Protein AF-A0A6L3AAR8-F1 (afdb_monomer)

pLDDT: mean 93.03, std 11.42, range [45.19, 98.5]

Structure (mmCIF, N/CA/C/O backbone):
data_AF-A0A6L3AAR8-F1
#
_entry.id   AF-A0A6L3AAR8-F1
#
loop_
_atom_site.group_PDB
_atom_site.id
_atom_site.type_symbol
_atom_site.label_atom_id
_atom_site.label_alt_id
_atom_site.label_comp_id
_atom_site.label_asym_id
_atom_site.label_entity_id
_atom_site.label_seq_id
_atom_site.pdbx_PDB_ins_code
_atom_site.Cartn_x
_atom_site.Cartn_y
_atom_site.Cartn_z
_atom_site.occupancy
_atom_site.B_iso_or_equiv
_atom_site.auth_seq_id
_atom_site.auth_comp_id
_atom_site.auth_asym_id
_atom_site.auth_atom_id
_atom_site.pdbx_PDB_model_num
ATOM 1 N N . MET A 1 1 ? -24.597 19.660 30.335 1.00 45.19 1 MET A N 1
ATOM 2 C CA . MET A 1 1 ? -24.780 18.570 29.356 1.00 45.19 1 MET A CA 1
ATOM 3 C C . MET A 1 1 ? -23.563 18.591 28.453 1.00 45.19 1 MET A C 1
ATOM 5 O O . MET A 1 1 ? -23.499 19.422 27.562 1.00 45.19 1 MET A O 1
ATOM 9 N N . THR A 1 2 ? -22.533 17.816 28.784 1.00 52.00 2 THR A N 1
ATOM 10 C CA . THR A 1 2 ? -21.328 17.692 27.953 1.00 52.00 2 THR A CA 1
ATOM 11 C C . THR A 1 2 ? -21.594 16.640 26.887 1.00 52.00 2 THR A C 1
ATOM 13 O O . THR A 1 2 ? -21.977 15.518 27.211 1.00 52.00 2 THR A O 1
ATOM 16 N N . ASP A 1 3 ? -21.450 17.061 25.639 1.00 59.09 3 ASP A N 1
ATOM 17 C CA . ASP A 1 3 ? -21.741 16.329 24.411 1.00 59.09 3 ASP A CA 1
ATOM 18 C C . ASP A 1 3 ? -20.959 15.004 24.351 1.00 59.09 3 ASP A C 1
ATOM 20 O O . ASP A 1 3 ? -19.728 14.985 24.350 1.00 59.09 3 ASP A O 1
ATOM 24 N N . GLY A 1 4 ? -21.680 13.883 24.370 1.00 61.97 4 GLY A N 1
ATOM 25 C CA . GLY A 1 4 ? -21.140 12.522 24.443 1.00 61.97 4 GLY A CA 1
ATOM 26 C C . GLY A 1 4 ? -20.760 11.945 23.082 1.00 61.97 4 GLY A C 1
ATOM 27 O O . GLY A 1 4 ? -21.078 10.787 22.809 1.00 61.97 4 GLY A O 1
ATOM 28 N N . LEU A 1 5 ? -20.128 12.734 22.207 1.00 62.66 5 LEU A N 1
ATOM 29 C CA . LEU A 1 5 ? -19.688 12.222 20.912 1.00 62.66 5 LEU A CA 1
ATOM 30 C C . LEU A 1 5 ? -18.585 11.171 21.145 1.00 62.66 5 LEU A C 1
ATOM 32 O O . LEU A 1 5 ? -17.586 11.479 21.805 1.00 62.66 5 LEU A O 1
ATOM 36 N N . PRO A 1 6 ? -18.731 9.932 20.640 1.00 63.84 6 PRO A N 1
ATOM 37 C CA . PRO A 1 6 ? -17.680 8.934 20.763 1.00 63.84 6 PRO A CA 1
ATOM 38 C C . PRO A 1 6 ? -16.386 9.467 20.129 1.00 63.84 6 PRO A C 1
ATOM 40 O O . PRO A 1 6 ? -16.451 10.192 19.130 1.00 63.84 6 PRO A O 1
ATOM 43 N N . PRO A 1 7 ? -15.206 9.122 20.678 1.00 65.38 7 PRO A N 1
ATOM 44 C CA . PRO A 1 7 ? -13.942 9.557 20.104 1.00 65.38 7 PRO A CA 1
ATOM 45 C C . PRO A 1 7 ? -13.889 9.161 18.627 1.00 65.38 7 PRO A C 1
ATOM 47 O O . PRO A 1 7 ? -14.235 8.032 18.264 1.00 65.38 7 PRO A O 1
ATOM 50 N N . ALA A 1 8 ? -13.475 10.101 17.774 1.00 72.81 8 ALA A N 1
ATOM 51 C CA . ALA A 1 8 ? -13.347 9.857 16.344 1.00 72.81 8 ALA A CA 1
ATOM 52 C C . ALA A 1 8 ? -12.495 8.599 16.113 1.00 72.81 8 ALA A C 1
ATOM 54 O O . ALA A 1 8 ? -11.373 8.491 16.618 1.00 72.81 8 ALA A O 1
ATOM 55 N N . ARG A 1 9 ? -13.030 7.624 15.368 1.00 77.75 9 ARG A N 1
ATOM 56 C CA . ARG A 1 9 ? -12.279 6.410 15.036 1.00 77.75 9 ARG A CA 1
ATOM 57 C C . ARG A 1 9 ? -11.052 6.788 14.212 1.00 77.75 9 ARG A C 1
ATOM 59 O O . ARG A 1 9 ? -11.156 7.500 13.215 1.00 77.75 9 ARG A O 1
ATOM 66 N N . ARG A 1 10 ? -9.889 6.283 14.623 1.00 83.62 10 ARG A N 1
ATOM 67 C CA . ARG A 1 10 ? -8.639 6.455 13.880 1.00 83.62 10 ARG A CA 1
ATOM 68 C C . ARG A 1 10 ? -8.765 5.707 12.549 1.00 83.62 10 ARG A C 1
ATOM 70 O O . ARG A 1 10 ? -8.986 4.498 12.559 1.00 83.62 10 ARG A O 1
ATOM 77 N N . LYS A 1 11 ? -8.666 6.429 11.430 1.00 92.50 11 LYS A N 1
ATOM 78 C CA . LYS A 1 11 ? -8.662 5.831 10.088 1.00 92.50 11 LYS A CA 1
ATOM 79 C C . LYS A 1 11 ? -7.349 5.083 9.860 1.00 92.50 11 LYS A C 1
ATOM 81 O O . LYS A 1 11 ? -6.284 5.603 10.186 1.00 92.50 11 LYS A O 1
ATOM 86 N N . VAL A 1 12 ? -7.441 3.887 9.298 1.00 97.06 12 VAL A N 1
ATOM 87 C CA . VAL A 1 12 ? -6.324 3.069 8.829 1.00 97.06 12 VAL A CA 1
ATOM 88 C C . VAL A 1 12 ? -6.192 3.293 7.329 1.00 97.06 12 VAL A C 1
ATOM 90 O O . VAL A 1 12 ? -7.090 2.935 6.572 1.00 97.06 12 VAL A O 1
ATOM 93 N N . ALA A 1 13 ? -5.085 3.888 6.900 1.00 98.12 13 ALA A N 1
ATOM 94 C CA . ALA A 1 13 ? -4.767 4.058 5.488 1.00 98.12 13 ALA A CA 1
ATOM 95 C C . ALA A 1 13 ? -3.500 3.276 5.139 1.00 98.12 13 ALA A C 1
ATOM 97 O O . ALA A 1 13 ? -2.584 3.193 5.960 1.00 98.12 13 ALA A O 1
ATOM 98 N N . ILE A 1 14 ? -3.445 2.736 3.924 1.00 98.44 14 ILE A N 1
ATOM 99 C CA . ILE A 1 14 ? -2.237 2.122 3.362 1.00 98.44 14 ILE A CA 1
ATOM 100 C C . ILE A 1 14 ? -1.818 2.855 2.090 1.00 98.44 14 ILE A C 1
ATOM 102 O O . ILE A 1 14 ? -2.653 3.443 1.404 1.00 98.44 14 ILE A O 1
ATOM 106 N N . ASP A 1 15 ? -0.530 2.804 1.785 1.00 98.50 15 ASP A N 1
ATOM 107 C CA . ASP A 1 15 ? 0.069 3.374 0.583 1.00 98.50 15 ASP A CA 1
ATOM 108 C C . ASP A 1 15 ? 0.854 2.279 -0.146 1.00 98.50 15 ASP A C 1
ATOM 110 O O . ASP A 1 15 ? 1.914 1.857 0.321 1.00 98.50 15 ASP A O 1
ATOM 114 N N . LEU A 1 16 ? 0.271 1.756 -1.225 1.00 98.25 16 LEU A N 1
ATOM 115 C CA . LEU A 1 16 ? 0.809 0.662 -2.027 1.00 98.25 16 LEU A CA 1
ATOM 116 C C . LEU A 1 16 ? 1.741 1.225 -3.103 1.00 98.25 16 LEU A C 1
ATOM 118 O O . LEU A 1 16 ? 1.341 2.089 -3.881 1.00 98.25 16 LEU A O 1
ATOM 122 N N . GLY A 1 17 ? 2.966 0.703 -3.175 1.00 97.75 17 GLY A N 1
ATOM 123 C CA . GLY A 1 17 ? 4.008 1.253 -4.046 1.00 97.75 17 GLY A CA 1
ATOM 124 C C . GLY A 1 17 ? 4.533 2.596 -3.534 1.00 97.75 17 GLY A C 1
ATOM 125 O O . GLY A 1 17 ? 4.816 3.497 -4.322 1.00 97.75 17 GLY A O 1
ATOM 126 N N . CYS A 1 18 ? 4.604 2.772 -2.208 1.00 97.94 18 CYS A N 1
ATOM 127 C CA . CYS A 1 18 ? 4.873 4.075 -1.597 1.00 97.94 18 CYS A CA 1
ATOM 128 C C . CYS A 1 18 ? 6.260 4.651 -1.931 1.00 97.94 18 CYS A C 1
ATOM 130 O O . CYS A 1 18 ? 6.486 5.862 -1.802 1.00 97.94 18 CYS A O 1
ATOM 132 N N . GLY A 1 19 ? 7.221 3.797 -2.304 1.00 97.06 19 GLY A N 1
ATOM 133 C CA . GLY A 1 19 ? 8.604 4.179 -2.543 1.00 97.06 19 GLY A CA 1
ATOM 134 C C . GLY A 1 19 ? 9.165 5.064 -1.422 1.00 97.06 19 GLY A C 1
ATOM 135 O O . GLY A 1 19 ? 8.906 4.869 -0.233 1.00 97.06 19 GLY A O 1
ATOM 136 N N . TYR A 1 20 ? 9.917 6.095 -1.804 1.00 96.75 20 TYR A N 1
ATOM 137 C CA . TYR A 1 20 ? 10.460 7.089 -0.868 1.00 96.75 20 TYR A CA 1
ATOM 138 C C . TYR A 1 20 ? 9.441 8.154 -0.427 1.00 96.75 20 TYR A C 1
ATOM 140 O O . TYR A 1 20 ? 9.781 9.022 0.379 1.00 96.75 20 TYR A O 1
ATOM 148 N N . ARG A 1 21 ? 8.217 8.144 -0.968 1.00 95.56 21 ARG A N 1
ATOM 149 C CA . ARG A 1 21 ? 7.219 9.214 -0.806 1.00 95.56 21 ARG A CA 1
ATOM 150 C C . ARG A 1 21 ? 5.918 8.693 -0.199 1.00 95.56 21 ARG A C 1
ATOM 152 O O . ARG A 1 21 ? 4.837 9.000 -0.688 1.00 95.56 21 ARG A O 1
ATOM 159 N N . LYS A 1 22 ? 6.043 7.959 0.907 1.00 96.44 22 LYS A N 1
ATOM 160 C CA . LYS A 1 22 ? 4.905 7.488 1.698 1.00 96.44 22 LYS A CA 1
ATOM 161 C C . LYS A 1 22 ? 3.987 8.634 2.134 1.00 96.44 22 LYS A C 1
ATOM 163 O O . LYS A 1 22 ? 4.451 9.618 2.718 1.00 96.44 22 LYS A O 1
ATOM 168 N N . HIS A 1 23 ? 2.685 8.468 1.924 1.00 96.94 23 HIS A N 1
ATOM 169 C CA . HIS A 1 23 ? 1.658 9.387 2.404 1.00 96.94 23 HIS A CA 1
ATOM 170 C C . HIS A 1 23 ? 1.677 9.488 3.936 1.00 96.94 23 HIS A C 1
ATOM 172 O O . HIS A 1 23 ? 1.692 8.489 4.660 1.00 96.94 23 HIS A O 1
ATOM 178 N N . ALA A 1 24 ? 1.657 10.719 4.452 1.00 95.19 24 ALA A N 1
ATOM 179 C CA . ALA A 1 24 ? 1.713 10.968 5.887 1.00 95.19 24 ALA A CA 1
ATOM 180 C C . ALA A 1 24 ? 0.525 10.314 6.616 1.00 95.19 24 ALA A C 1
ATOM 182 O O . ALA A 1 24 ? -0.635 10.565 6.297 1.00 95.19 24 ALA A O 1
ATOM 183 N N . GLY A 1 25 ? 0.828 9.489 7.621 1.00 95.06 25 GLY A N 1
ATOM 184 C CA . GLY A 1 25 ? -0.177 8.777 8.416 1.00 95.06 25 GLY A CA 1
ATOM 185 C C . GLY A 1 25 ? -0.692 7.472 7.799 1.00 95.06 25 GLY A C 1
ATOM 186 O O . GLY A 1 25 ? -1.486 6.795 8.450 1.00 95.06 25 GLY A O 1
ATOM 187 N N . ALA A 1 26 ? -0.237 7.099 6.599 1.00 97.56 26 ALA A N 1
ATOM 188 C CA . ALA A 1 26 ? -0.488 5.785 6.016 1.00 97.56 26 ALA A CA 1
ATOM 189 C C . ALA A 1 26 ? 0.606 4.775 6.404 1.00 97.56 26 ALA A C 1
ATOM 191 O O . ALA A 1 26 ? 1.736 5.151 6.726 1.00 97.56 26 ALA A O 1
ATOM 192 N N . ILE A 1 27 ? 0.259 3.490 6.342 1.00 98.12 27 ILE A N 1
ATOM 193 C CA . ILE A 1 27 ? 1.206 2.373 6.388 1.00 98.12 27 ILE A CA 1
ATOM 194 C C . ILE A 1 27 ? 1.765 2.187 4.974 1.00 98.12 27 ILE A C 1
ATOM 196 O O . ILE A 1 27 ? 1.004 1.940 4.041 1.00 98.12 27 ILE A O 1
ATOM 200 N N . GLY A 1 28 ? 3.077 2.318 4.809 1.00 98.25 28 GLY A N 1
ATOM 201 C CA . GLY A 1 28 ? 3.749 2.195 3.517 1.00 98.25 28 GLY A CA 1
ATOM 202 C C . GLY A 1 28 ? 4.064 0.752 3.191 1.00 98.25 28 GLY A C 1
ATOM 203 O O . GLY A 1 28 ? 4.654 0.042 4.011 1.00 98.25 28 GLY A O 1
ATOM 204 N N . ILE A 1 29 ? 3.691 0.341 1.987 1.00 98.50 29 ILE A N 1
ATOM 205 C CA . ILE A 1 29 ? 3.843 -1.021 1.503 1.00 98.50 29 ILE A CA 1
ATOM 206 C C . ILE A 1 29 ? 4.513 -0.971 0.139 1.00 98.50 29 ILE A C 1
ATOM 208 O O . ILE A 1 29 ? 4.020 -0.323 -0.781 1.00 98.50 29 ILE A O 1
ATOM 212 N N . ASP A 1 30 ? 5.641 -1.655 0.007 1.00 98.44 30 ASP A N 1
ATOM 213 C CA . ASP A 1 30 ? 6.407 -1.688 -1.236 1.00 98.44 30 ASP A CA 1
ATOM 214 C C .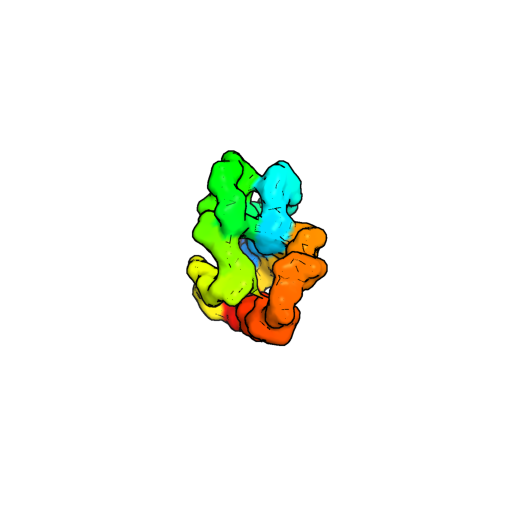 ASP A 1 30 ? 7.243 -2.971 -1.306 1.00 98.44 30 ASP A C 1
ATOM 216 O O . ASP A 1 30 ? 7.508 -3.611 -0.285 1.00 98.44 30 ASP A O 1
ATOM 220 N N . ILE A 1 31 ? 7.689 -3.329 -2.508 1.00 97.62 31 ILE A N 1
ATOM 221 C CA . ILE A 1 31 ? 8.628 -4.428 -2.744 1.00 97.62 31 ILE A CA 1
ATOM 222 C C . ILE A 1 31 ? 10.081 -3.994 -2.486 1.00 97.62 31 ILE A C 1
ATOM 224 O O . ILE A 1 31 ? 10.963 -4.827 -2.260 1.00 97.62 31 ILE A O 1
ATOM 228 N N . ALA A 1 32 ? 10.352 -2.688 -2.494 1.00 97.25 32 ALA A N 1
ATOM 229 C CA . ALA A 1 32 ? 11.657 -2.125 -2.202 1.00 97.25 32 ALA A CA 1
ATOM 230 C C . ALA A 1 32 ? 11.952 -2.138 -0.692 1.00 97.25 32 ALA A C 1
ATOM 232 O O . ALA A 1 32 ? 11.200 -1.617 0.128 1.00 97.25 32 ALA A O 1
ATOM 233 N N . ARG A 1 33 ? 13.115 -2.673 -0.301 1.00 97.44 33 ARG A N 1
ATOM 234 C CA . ARG A 1 33 ? 13.611 -2.605 1.088 1.00 97.44 33 ARG A CA 1
ATOM 235 C C . ARG A 1 33 ? 14.263 -1.248 1.365 1.00 97.44 33 ARG A C 1
ATOM 237 O O . ARG A 1 33 ? 15.487 -1.139 1.357 1.00 97.44 33 ARG A O 1
ATOM 244 N N . ILE A 1 34 ? 13.450 -0.221 1.599 1.00 97.00 34 ILE A N 1
ATOM 245 C CA . ILE A 1 34 ? 13.899 1.158 1.863 1.00 97.00 34 ILE A CA 1
ATOM 246 C C . ILE A 1 34 ? 13.275 1.720 3.154 1.00 97.00 34 ILE A C 1
ATOM 248 O O . ILE A 1 34 ? 12.247 1.211 3.596 1.00 97.00 34 ILE A O 1
ATOM 252 N N . PRO A 1 35 ? 13.859 2.766 3.776 1.00 96.00 35 PRO A N 1
ATOM 253 C CA . PRO A 1 35 ? 13.463 3.217 5.117 1.00 96.00 35 PRO A CA 1
ATOM 254 C C . PRO A 1 35 ? 11.999 3.647 5.280 1.00 96.00 35 PRO A C 1
ATOM 256 O O . PRO A 1 35 ? 11.472 3.615 6.386 1.00 96.00 35 PRO A O 1
ATOM 259 N N . GLN A 1 36 ? 11.346 4.095 4.208 1.00 94.56 36 GLN A N 1
ATOM 260 C CA . GLN A 1 36 ? 9.964 4.575 4.240 1.00 94.56 36 GLN A CA 1
ATOM 261 C C . GLN A 1 36 ? 8.930 3.440 4.278 1.00 94.56 36 GLN A C 1
ATOM 263 O O . GLN A 1 36 ? 7.776 3.699 4.626 1.00 94.56 36 GLN A O 1
ATOM 268 N N . VAL A 1 37 ? 9.337 2.215 3.943 1.00 98.12 37 VAL A N 1
ATOM 269 C CA . VAL A 1 37 ? 8.464 1.046 3.808 1.00 98.12 37 VAL A CA 1
ATOM 270 C C . VAL A 1 37 ? 8.290 0.379 5.166 1.00 98.12 37 VAL A C 1
ATOM 272 O O . VAL A 1 37 ? 9.257 -0.079 5.771 1.00 98.12 37 VAL A O 1
ATOM 275 N N . ASP A 1 38 ? 7.046 0.319 5.639 1.00 98.31 38 ASP A N 1
ATOM 276 C CA . ASP A 1 38 ? 6.702 -0.320 6.913 1.00 98.31 38 ASP A CA 1
ATOM 277 C C . ASP A 1 38 ? 6.470 -1.826 6.728 1.00 98.31 38 ASP A C 1
ATOM 279 O O . ASP A 1 38 ? 6.784 -2.626 7.610 1.00 98.31 38 ASP A O 1
ATOM 283 N N . VAL A 1 39 ? 5.925 -2.215 5.569 1.00 98.19 39 VAL A N 1
ATOM 284 C CA . VAL A 1 39 ? 5.622 -3.603 5.210 1.00 98.19 39 VAL A CA 1
ATOM 285 C C . VAL A 1 39 ? 6.222 -3.921 3.847 1.00 98.19 39 VAL A C 1
ATOM 287 O O . VAL A 1 39 ? 5.847 -3.337 2.836 1.00 98.19 39 VAL A O 1
ATOM 290 N N . LEU A 1 40 ? 7.136 -4.888 3.813 1.00 98.31 40 LEU A N 1
ATOM 291 C CA . LEU A 1 40 ? 7.698 -5.388 2.564 1.00 98.31 40 LEU A CA 1
ATOM 292 C C . LEU A 1 40 ? 6.723 -6.380 1.916 1.00 98.31 40 LEU A C 1
ATOM 294 O O . LEU A 1 40 ? 6.553 -7.488 2.430 1.00 98.31 40 LEU A O 1
ATOM 298 N N . ALA A 1 41 ? 6.103 -6.001 0.802 1.00 98.06 41 ALA A N 1
ATOM 299 C CA . ALA A 1 41 ? 5.189 -6.866 0.062 1.00 98.06 41 ALA A CA 1
ATOM 300 C C . ALA A 1 41 ? 5.146 -6.509 -1.430 1.00 98.06 41 ALA A C 1
ATOM 302 O O . ALA A 1 41 ? 5.328 -5.361 -1.823 1.00 98.06 41 ALA A O 1
ATOM 303 N N . ASP A 1 42 ? 4.875 -7.517 -2.251 1.00 97.19 42 ASP A N 1
ATOM 304 C CA . ASP A 1 42 ? 4.632 -7.379 -3.685 1.00 97.19 42 ASP A CA 1
ATOM 305 C C . ASP A 1 42 ? 3.124 -7.195 -3.921 1.00 97.19 42 ASP A C 1
ATOM 307 O O . ASP A 1 42 ? 2.333 -8.060 -3.545 1.00 97.19 42 ASP A O 1
ATOM 311 N N . ALA A 1 43 ? 2.727 -6.076 -4.535 1.00 96.56 43 ALA A N 1
ATOM 312 C CA . ALA A 1 43 ? 1.324 -5.747 -4.799 1.00 96.56 43 ALA A CA 1
ATOM 313 C C . ALA A 1 43 ? 0.662 -6.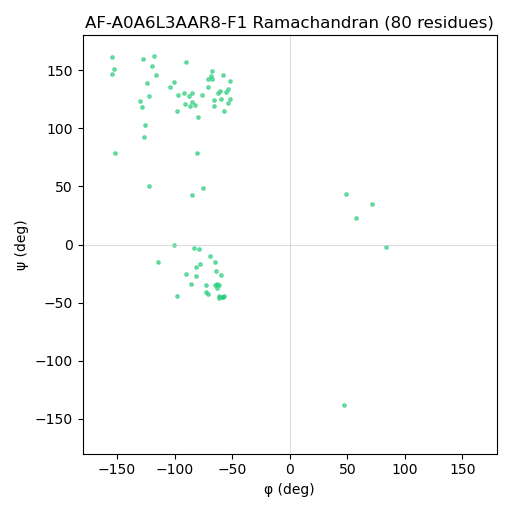643 -5.868 1.00 96.56 43 ALA A C 1
ATOM 315 O O . ALA A 1 43 ? -0.555 -6.602 -6.025 1.00 96.56 43 ALA A O 1
ATOM 316 N N . THR A 1 44 ? 1.438 -7.470 -6.580 1.00 95.69 44 THR A N 1
ATOM 317 C CA . THR A 1 44 ? 0.923 -8.503 -7.501 1.00 95.69 44 THR A CA 1
ATOM 318 C C . THR A 1 44 ? 0.533 -9.802 -6.781 1.00 95.69 44 THR A C 1
ATOM 320 O O . THR A 1 44 ? 0.039 -10.751 -7.395 1.00 95.69 44 THR A O 1
ATOM 323 N N . ARG A 1 45 ? 0.762 -9.875 -5.463 1.00 96.62 45 ARG A N 1
ATOM 324 C CA . ARG A 1 45 ? 0.459 -11.020 -4.597 1.00 96.62 45 ARG A CA 1
ATOM 325 C C . ARG A 1 45 ? -0.561 -10.621 -3.525 1.00 96.62 45 ARG A C 1
ATOM 327 O O . ARG A 1 45 ? -0.701 -9.435 -3.236 1.00 96.62 45 ARG A O 1
ATOM 334 N N . PRO A 1 46 ? -1.236 -11.595 -2.883 1.00 97.12 46 PRO A N 1
ATOM 335 C CA . PRO A 1 46 ? -2.058 -11.308 -1.714 1.00 97.12 46 PRO A CA 1
ATOM 336 C C . PRO A 1 46 ? -1.252 -10.566 -0.641 1.00 97.12 46 PRO A C 1
ATOM 338 O O . PRO A 1 46 ? -0.225 -11.051 -0.158 1.00 97.12 46 PRO A O 1
ATOM 341 N N . LEU A 1 47 ? -1.727 -9.381 -0.276 1.00 98.06 47 LEU A N 1
ATOM 342 C CA . LEU A 1 47 ? -1.153 -8.513 0.730 1.00 98.06 47 LEU A CA 1
ATOM 343 C C . LEU A 1 47 ? -1.297 -9.161 2.115 1.00 98.06 47 LEU A C 1
ATOM 345 O O . LEU A 1 47 ? -2.350 -9.728 2.432 1.00 98.06 47 LEU A O 1
ATOM 349 N N . PRO A 1 48 ? -0.298 -9.016 3.004 1.00 97.56 48 PRO A N 1
ATOM 350 C CA . PRO A 1 48 ? -0.345 -9.513 4.381 1.00 97.56 48 PRO A CA 1
ATOM 351 C C . PRO A 1 48 ? -1.235 -8.625 5.275 1.00 97.56 48 PRO A C 1
ATOM 353 O O . PRO A 1 48 ? -0.843 -8.188 6.355 1.00 97.56 48 PRO A O 1
ATOM 356 N N . ILE A 1 49 ? -2.441 -8.322 4.801 1.00 97.88 49 ILE A N 1
ATOM 357 C CA . ILE A 1 49 ? -3.423 -7.427 5.406 1.00 97.88 49 ILE A CA 1
ATOM 358 C C . ILE A 1 49 ? -4.717 -8.209 5.598 1.00 97.88 49 ILE A C 1
ATOM 360 O O . ILE A 1 49 ? -5.127 -8.990 4.737 1.00 97.88 49 ILE A O 1
ATOM 364 N N . ARG A 1 50 ? -5.373 -7.995 6.738 1.00 98.00 50 ARG A N 1
ATOM 365 C CA . ARG A 1 50 ? -6.656 -8.624 7.049 1.00 98.00 50 ARG A CA 1
ATOM 366 C C . ARG A 1 50 ? -7.767 -8.076 6.150 1.00 98.00 50 ARG A C 1
ATOM 368 O O . ARG A 1 50 ? -7.806 -6.875 5.886 1.00 98.00 50 ARG A O 1
ATOM 375 N N . ASP A 1 51 ? -8.708 -8.935 5.783 1.00 98.44 51 ASP A N 1
ATOM 376 C CA . ASP A 1 51 ? -9.944 -8.545 5.104 1.00 98.44 51 ASP A CA 1
ATOM 377 C C . ASP A 1 51 ? -10.670 -7.416 5.850 1.00 98.44 51 ASP A C 1
ATOM 379 O O . ASP A 1 51 ? -10.723 -7.405 7.088 1.00 98.44 51 ASP A O 1
ATOM 383 N N . SER A 1 52 ? -11.237 -6.478 5.092 1.00 98.00 52 SER A N 1
ATOM 384 C CA . SER A 1 52 ? -12.092 -5.395 5.591 1.00 98.00 52 SER A CA 1
ATOM 385 C C . SER A 1 52 ? -11.518 -4.636 6.791 1.00 98.00 52 SER A C 1
ATOM 387 O O . SER A 1 52 ? -12.216 -4.345 7.766 1.00 98.00 52 SER A O 1
ATOM 389 N N . SER A 1 53 ? -10.223 -4.323 6.748 1.00 97.62 53 SER A N 1
ATOM 390 C CA . SER A 1 53 ? -9.506 -3.674 7.852 1.00 97.62 53 SER A CA 1
ATOM 391 C C . SER A 1 53 ? -9.009 -2.263 7.526 1.00 97.62 53 SER A C 1
ATOM 393 O O . SER A 1 53 ? -8.726 -1.494 8.449 1.00 97.62 53 SER A O 1
ATOM 395 N N . VAL A 1 54 ? -8.988 -1.885 6.247 1.00 98.12 54 VAL A N 1
ATOM 396 C CA . VAL A 1 54 ? -8.441 -0.619 5.744 1.00 98.12 54 VAL A CA 1
ATOM 397 C C . VAL A 1 54 ? -9.567 0.357 5.388 1.00 98.12 54 VAL A C 1
ATOM 399 O O . VAL A 1 54 ? -10.564 -0.027 4.786 1.00 98.12 54 VAL A O 1
ATOM 402 N N . ASP A 1 55 ? -9.427 1.625 5.780 1.00 97.88 55 ASP A N 1
ATOM 403 C CA . ASP A 1 55 ? -10.384 2.697 5.464 1.00 97.88 55 ASP A CA 1
ATOM 404 C C . ASP A 1 55 ? -10.047 3.423 4.148 1.00 97.88 55 ASP A C 1
ATOM 406 O O . ASP A 1 55 ? -10.931 4.026 3.546 1.00 97.88 55 ASP A O 1
ATOM 410 N N . ALA A 1 56 ? -8.778 3.422 3.720 1.00 97.50 56 ALA A N 1
ATOM 411 C CA . ALA A 1 56 ? -8.335 4.054 2.474 1.00 97.50 56 ALA A CA 1
ATOM 412 C C . ALA A 1 56 ? -7.052 3.420 1.909 1.00 97.50 56 ALA A C 1
ATOM 414 O O . ALA A 1 56 ? -6.158 3.033 2.664 1.00 97.50 56 ALA A O 1
ATOM 415 N N . V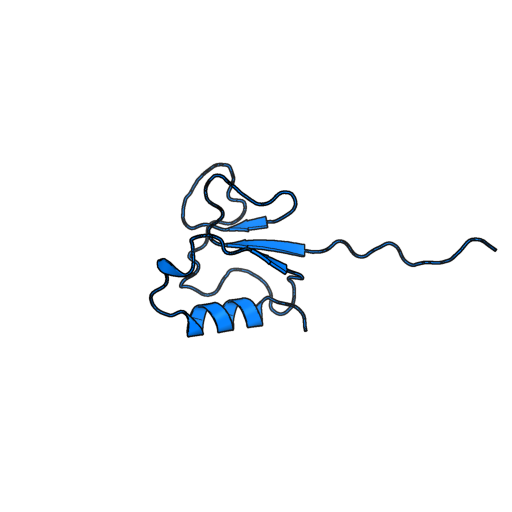AL A 1 57 ? -6.942 3.394 0.580 1.00 98.12 57 VAL A N 1
ATOM 416 C CA . VAL A 1 57 ? -5.762 2.924 -0.159 1.00 98.12 57 VAL A CA 1
ATOM 417 C C . VAL A 1 57 ? -5.260 4.043 -1.067 1.00 98.12 57 VAL A C 1
ATOM 419 O O . VAL A 1 57 ? -6.030 4.592 -1.854 1.00 98.12 57 VAL A O 1
ATOM 422 N N . TYR A 1 58 ? -3.972 4.361 -0.967 1.00 98.19 58 TYR A N 1
ATOM 423 C CA . TYR A 1 58 ? -3.238 5.156 -1.948 1.00 98.19 58 TYR A CA 1
ATOM 424 C C . TYR A 1 58 ? -2.423 4.215 -2.842 1.00 98.19 58 TYR A C 1
ATOM 426 O O . TYR A 1 58 ? -1.883 3.222 -2.359 1.00 98.19 58 TYR A O 1
ATOM 434 N N . ALA A 1 59 ? -2.377 4.503 -4.142 1.00 97.06 59 ALA A N 1
ATOM 435 C CA . ALA A 1 59 ? -1.629 3.730 -5.133 1.00 97.06 59 ALA A CA 1
ATOM 436 C C . ALA A 1 59 ? -1.206 4.657 -6.284 1.00 97.06 59 ALA A C 1
ATOM 438 O O . ALA A 1 59 ? -1.853 4.719 -7.330 1.00 97.06 59 ALA A O 1
ATOM 439 N N . SER A 1 60 ? -0.154 5.442 -6.061 1.00 95.38 60 SER A N 1
ATOM 440 C CA . SER A 1 60 ? 0.332 6.436 -7.025 1.00 95.38 60 SER A CA 1
ATOM 441 C C . SER A 1 60 ? 1.482 5.866 -7.846 1.00 95.38 60 SER A C 1
ATOM 443 O O . SER A 1 60 ? 2.451 5.388 -7.272 1.00 95.38 60 SER A O 1
ATOM 445 N N . HIS A 1 61 ? 1.397 5.957 -9.176 1.00 94.06 61 HIS A N 1
ATOM 446 C CA . HIS A 1 61 ? 2.393 5.404 -10.107 1.00 94.06 61 HIS A CA 1
ATOM 447 C C . HIS A 1 61 ? 2.650 3.892 -9.968 1.00 94.06 61 HIS A C 1
ATOM 449 O O . HIS A 1 61 ? 3.718 3.399 -10.317 1.00 94.06 61 HIS A O 1
ATOM 455 N N . LEU A 1 62 ? 1.687 3.156 -9.404 1.00 94.50 62 LEU A N 1
ATOM 456 C CA . LEU A 1 62 ? 1.777 1.708 -9.217 1.00 94.50 62 LEU A CA 1
ATOM 457 C C . LEU A 1 62 ? 1.043 0.951 -10.325 1.00 94.50 62 LEU A C 1
ATOM 459 O O . LEU A 1 62 ? 1.550 -0.043 -10.834 1.00 94.50 62 LEU A O 1
ATOM 463 N N . VAL A 1 63 ? -0.164 1.403 -10.674 1.00 92.81 63 VAL A N 1
ATOM 464 C CA . VAL A 1 63 ? -1.102 0.654 -11.524 1.00 92.81 63 VAL A CA 1
ATOM 465 C C . VAL A 1 63 ? -0.534 0.394 -12.920 1.00 92.81 63 VAL A C 1
ATOM 467 O O . VAL A 1 63 ? -0.762 -0.677 -13.471 1.00 92.81 63 VAL A O 1
ATOM 470 N N . GLU A 1 64 ? 0.253 1.322 -13.469 1.00 94.75 64 GLU A N 1
ATOM 471 C CA . GLU A 1 64 ? 0.925 1.156 -14.763 1.00 94.75 64 GLU A CA 1
ATOM 472 C C . GLU A 1 64 ? 1.985 0.042 -14.793 1.00 94.75 64 GLU A C 1
ATOM 474 O O . GLU A 1 64 ? 2.415 -0.364 -15.872 1.00 94.75 64 GLU A O 1
ATOM 479 N N . HIS A 1 65 ? 2.410 -0.450 -13.629 1.00 93.88 65 HIS A N 1
ATOM 480 C CA . HIS A 1 65 ? 3.392 -1.522 -13.491 1.00 93.88 65 HIS A CA 1
ATOM 481 C C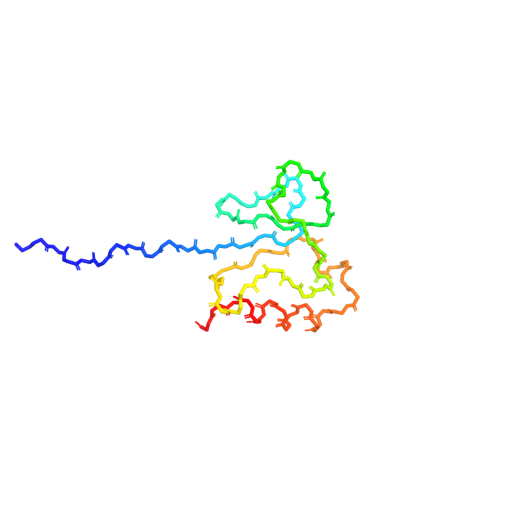 . HIS A 1 65 ? 2.759 -2.888 -13.197 1.00 93.88 65 HIS A C 1
ATOM 483 O O . HIS A 1 65 ? 3.486 -3.867 -13.040 1.00 93.88 65 HIS A O 1
ATOM 489 N N . LEU A 1 66 ? 1.428 -2.966 -13.094 1.00 95.06 66 LEU A N 1
ATOM 490 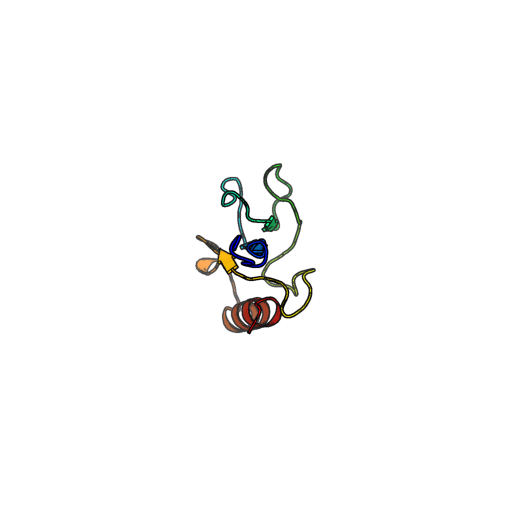C CA . LEU A 1 66 ? 0.718 -4.202 -12.778 1.00 95.06 66 LEU A CA 1
ATOM 491 C C . LEU A 1 66 ? 0.317 -4.948 -14.052 1.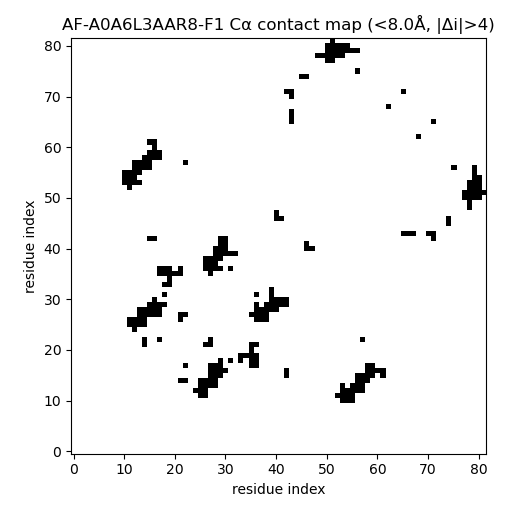00 95.06 66 LEU A C 1
ATOM 493 O O . LEU A 1 66 ? -0.335 -4.385 -14.929 1.00 95.06 66 LEU A O 1
ATOM 497 N N . ASP A 1 67 ? 0.632 -6.243 -14.103 1.00 95.44 67 ASP A N 1
ATOM 498 C CA . ASP A 1 67 ? 0.225 -7.118 -15.211 1.00 95.44 67 ASP A CA 1
ATOM 499 C C . ASP A 1 67 ? -1.278 -7.454 -15.171 1.00 95.44 67 ASP A C 1
ATOM 501 O O . ASP A 1 67 ? -1.921 -7.582 -16.213 1.00 95.44 67 ASP A O 1
ATOM 505 N N . ASP A 1 68 ? -1.851 -7.587 -13.968 1.00 97.00 68 ASP A N 1
ATOM 506 C CA . ASP A 1 68 ? -3.264 -7.917 -13.750 1.00 97.00 68 ASP A CA 1
ATOM 507 C C . ASP A 1 68 ? -3.933 -6.898 -12.819 1.00 97.00 68 ASP A C 1
ATOM 509 O O . ASP A 1 68 ? -3.940 -7.017 -11.589 1.00 97.00 68 ASP A O 1
ATOM 513 N N . LEU A 1 69 ? -4.534 -5.879 -13.436 1.00 96.56 69 LEU A N 1
ATOM 514 C CA . LEU A 1 69 ? -5.283 -4.848 -12.725 1.00 96.56 69 LEU A CA 1
ATOM 515 C C . LEU A 1 69 ? -6.508 -5.411 -11.990 1.00 96.56 69 LEU A C 1
ATOM 517 O O . LEU A 1 69 ? -6.868 -4.908 -10.928 1.00 96.56 69 LEU A O 1
ATOM 521 N N . MET A 1 70 ? -7.168 -6.441 -12.525 1.00 98.00 70 MET A N 1
ATOM 522 C CA . MET A 1 70 ? -8.395 -6.969 -11.922 1.00 98.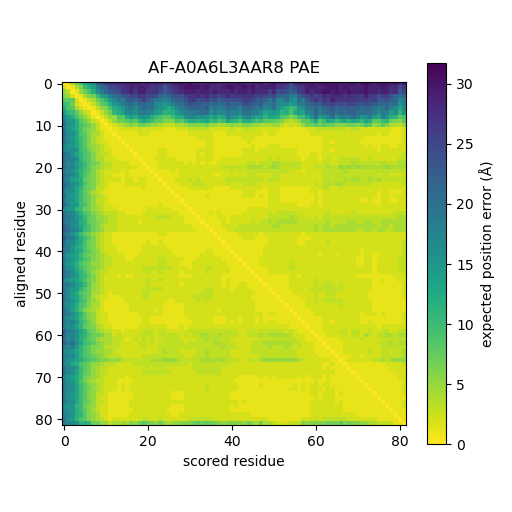00 70 MET A CA 1
ATOM 523 C C . MET A 1 70 ? -8.088 -7.743 -10.644 1.00 98.00 70 MET A C 1
ATOM 525 O O . MET A 1 70 ? -8.792 -7.568 -9.648 1.00 98.00 70 MET A O 1
ATOM 529 N N . ALA A 1 71 ? -7.015 -8.537 -10.642 1.00 97.69 71 ALA A N 1
ATOM 530 C CA . ALA A 1 71 ? -6.518 -9.184 -9.434 1.00 97.69 71 ALA A CA 1
ATOM 531 C C . ALA A 1 71 ? -6.152 -8.148 -8.361 1.00 97.69 71 ALA A 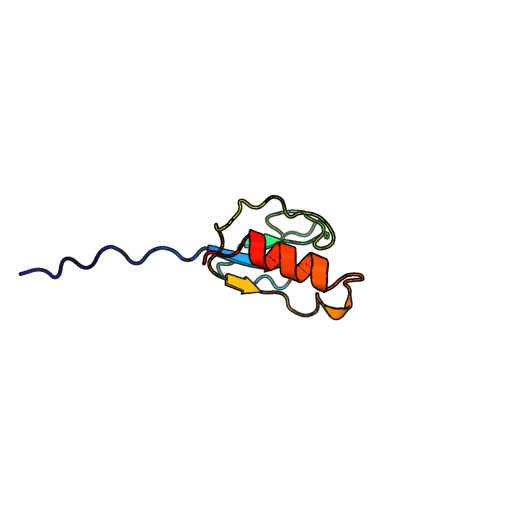C 1
ATOM 533 O O . ALA A 1 71 ? -6.582 -8.275 -7.213 1.00 97.69 71 ALA A O 1
ATOM 534 N N . PHE A 1 72 ? -5.445 -7.080 -8.742 1.00 97.75 72 PHE A N 1
ATOM 535 C CA . PHE A 1 72 ? -5.109 -5.988 -7.827 1.00 97.75 72 PHE A CA 1
ATOM 536 C C . PHE A 1 72 ? -6.348 -5.285 -7.263 1.00 97.75 72 PHE A C 1
ATOM 538 O O . PHE A 1 72 ? -6.446 -5.084 -6.055 1.00 97.75 72 PHE A O 1
ATOM 545 N N . MET A 1 73 ? -7.332 -4.948 -8.099 1.00 98.06 73 MET A N 1
ATOM 546 C CA . MET A 1 73 ? -8.568 -4.313 -7.630 1.00 98.06 73 MET A CA 1
ATOM 547 C C . MET A 1 73 ? -9.381 -5.241 -6.718 1.00 98.06 73 MET A C 1
ATOM 549 O O . MET A 1 73 ? -9.983 -4.768 -5.754 1.00 98.06 73 MET A O 1
ATOM 553 N N . GLY A 1 74 ? -9.373 -6.552 -6.977 1.00 98.25 74 GLY A N 1
ATOM 554 C CA . GLY A 1 74 ? -9.962 -7.554 -6.086 1.00 98.25 74 GLY A CA 1
ATOM 555 C C . GLY A 1 74 ? -9.267 -7.603 -4.725 1.00 98.25 74 GLY A C 1
ATOM 556 O O . GLY A 1 74 ? -9.925 -7.714 -3.692 1.00 98.25 74 GLY A O 1
ATOM 557 N N . GLU A 1 75 ? -7.948 -7.438 -4.712 1.00 98.12 75 GLU A N 1
ATOM 558 C CA . GLU A 1 75 ? -7.155 -7.383 -3.491 1.00 98.12 75 GLU A CA 1
ATOM 559 C C . GLU A 1 75 ? -7.380 -6.085 -2.699 1.00 98.12 75 GLU A C 1
ATOM 561 O O . GLU A 1 75 ? -7.578 -6.125 -1.484 1.00 98.12 75 GLU A O 1
ATOM 566 N N . VAL A 1 76 ? -7.449 -4.940 -3.385 1.00 98.19 76 VAL A N 1
ATOM 567 C CA . VAL A 1 76 ? -7.854 -3.653 -2.796 1.00 98.19 76 VAL A CA 1
ATOM 568 C C . VAL A 1 76 ? -9.251 -3.765 -2.186 1.00 98.19 76 VAL A C 1
ATOM 570 O O . VAL A 1 76 ? -9.468 -3.343 -1.050 1.00 98.19 76 VAL A O 1
ATOM 573 N N . TRP A 1 77 ? -10.193 -4.380 -2.902 1.00 98.19 77 TRP A N 1
ATOM 574 C CA . TRP A 1 77 ? -11.540 -4.627 -2.398 1.00 98.19 77 TRP A CA 1
ATOM 575 C C . TRP A 1 77 ? -11.541 -5.522 -1.154 1.00 98.19 77 TRP A C 1
ATOM 577 O O . TRP A 1 77 ? -12.209 -5.197 -0.176 1.00 98.19 77 TRP A O 1
ATOM 587 N N . ARG A 1 78 ? -10.757 -6.610 -1.150 1.00 98.44 78 ARG A N 1
ATOM 588 C CA . ARG A 1 78 ? -10.644 -7.537 -0.012 1.00 98.44 78 ARG A CA 1
ATOM 589 C C . ARG A 1 78 ? -10.215 -6.818 1.266 1.00 98.44 78 ARG A C 1
ATOM 591 O O . ARG A 1 78 ? -10.775 -7.079 2.330 1.00 98.44 78 ARG A O 1
ATOM 598 N N . VAL A 1 79 ? -9.220 -5.932 1.190 1.00 98.44 79 VAL A N 1
ATOM 599 C CA . VAL A 1 79 ? -8.663 -5.262 2.379 1.00 98.44 79 VAL A CA 1
ATOM 600 C C . VAL A 1 79 ? -9.488 -4.060 2.839 1.00 98.44 79 VAL A C 1
ATOM 602 O O . VAL A 1 79 ? -9.474 -3.739 4.033 1.00 98.44 79 VAL A O 1
ATOM 605 N N . CYS A 1 80 ? -10.213 -3.405 1.931 1.00 98.38 80 CYS A N 1
ATOM 606 C CA . CYS A 1 80 ? -11.056 -2.254 2.237 1.00 98.38 80 CYS A CA 1
ATOM 607 C C . CYS A 1 80 ? -12.309 -2.644 3.029 1.00 98.38 80 CYS A C 1
ATOM 609 O O . CYS A 1 80 ? -12.930 -3.687 2.817 1.00 98.38 80 CYS A O 1
ATOM 611 N N . LYS A 1 81 ? -12.689 -1.785 3.975 1.00 97.19 81 LYS A N 1
ATOM 612 C CA . LYS A 1 81 ? -13.968 -1.884 4.686 1.00 97.19 81 LYS A CA 1
ATOM 613 C C . LYS A 1 81 ? -15.145 -1.597 3.731 1.00 97.19 81 LYS A C 1
ATOM 615 O O . LYS A 1 81 ? -14.960 -0.793 2.816 1.00 97.19 81 LYS A O 1
ATOM 620 N N . PRO A 1 82 ? -16.323 -2.215 3.955 1.00 89.31 82 PRO A N 1
ATOM 621 C CA . PRO A 1 82 ? -17.560 -1.884 3.243 1.00 89.31 82 PRO A CA 1
ATOM 622 C C . PRO A 1 82 ? -18.022 -0.437 3.445 1.00 89.31 82 PRO A C 1
ATOM 624 O O . PRO A 1 82 ? -17.751 0.123 4.536 1.00 89.31 82 PRO A O 1
#

Sequence (82 aa):
MTDGLPPARRKVAIDLGCGYRKHAGAIGIDIARIPQVDVLADATRPLPIRDSSVDAVYASHLVEHLDDLMAFMGEVWRVCKP

Secondary structure (DSSP, 8-state):
----PPPPPPP-EEEET-TT-PPTTSEEEESS--TT-SEE--TTS--S--TT-BSEEE-SS-GGG-S-HHHHHHHHHHHB--

Mean predicted aligned error: 4.97 Å

Solvent-accessible surface area (backbone atoms only — not comparable to full-atom values): 5088 Å² total; per-residue (Å²): 138,81,83,83,72,74,78,80,78,83,77,42,35,37,20,42,53,20,60,91,67,46,56,89,84,38,50,15,27,15,73,62,97,48,94,56,39,77,40,82,42,53,79,94,47,90,64,102,60,59,69,51,64,28,73,44,80,45,62,66,93,35,70,90,76,50,93,53,62,66,62,38,52,52,51,52,53,45,26,33,48,136

Foldseek 3Di:
DPDPDPPDDQAAEAEECCPPNNDPPYAYEYCDPDPNHNHHDDLQDQDPAAFQAHAYYHYPPNCVVHPDNPSSVVSVNRRHHD

Nearest PDB structures (foldseek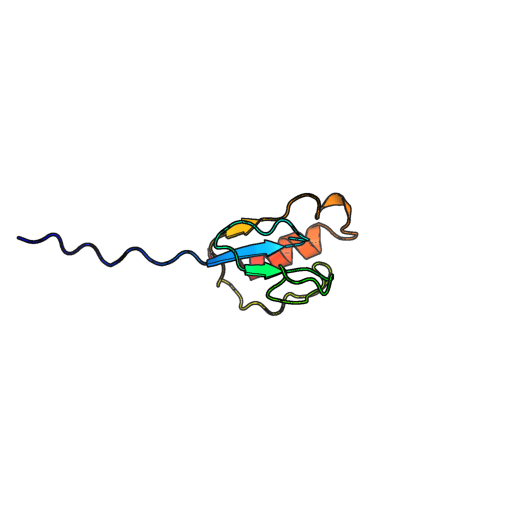):
  2yqz-assembly2_B  TM=8.060E-01  e=5.805E-03  Thermus thermophilus HB8
  2gs9-assembly1_B  TM=7.541E-01  e=7.519E-03  Thermus thermophilus HB8
  2yr0-assembly2_B  TM=7.397E-01  e=4.482E-03  Thermus thermophilus HB8
  3dlc-assembly1_A  TM=8.504E-01  e=3.120E-02  Methanococcus maripaludis
  3dh0-assembly1_A  TM=7.188E-01  e=9.739E-03  Aquifex aeolicus

Radius of gyration: 14.75 Å; Cα contacts (8 Å, |Δi|>4): 136; chains: 1; bounding box: 39×30×45 Å